Protein AF-A0A7S0LN51-F1 (afdb_monomer_lite)

Sequence (159 aa):
DPPPRGLEPPPEGANAAARWLCSAWNEASAAIPGWPESHSMGTIGWRRNKISAAQLAASSVARRAQQATWSWAGNDGFEFTAGGELKTPWGVGTWGLVSSSPTAATDGLAEDGVKKCTDCLFADFANANHNLRFDFSSSPPTFKSTRVGDLAVVIGKML

pLDDT: mean 83.04, std 16.03, range [38.62, 97.94]

Structure (mmCIF, N/CA/C/O backbone):
data_AF-A0A7S0LN51-F1
#
_entry.id   AF-A0A7S0LN51-F1
#
loop_
_atom_site.group_PDB
_atom_site.id
_atom_site.type_symbol
_atom_site.label_atom_id
_atom_site.label_alt_id
_atom_site.label_comp_id
_atom_site.label_asym_id
_atom_site.label_entity_id
_atom_site.label_seq_id
_atom_site.pdbx_PDB_ins_code
_atom_site.Cartn_x
_atom_site.Cartn_y
_atom_site.Cartn_z
_atom_site.occupancy
_atom_site.B_iso_or_equiv
_atom_site.auth_seq_id
_atom_site.auth_comp_id
_atom_site.auth_asym_id
_atom_site.auth_atom_id
_atom_site.pdbx_PDB_model_num
ATOM 1 N N . ASP A 1 1 ? 1.358 7.163 -16.330 1.00 54.00 1 ASP A N 1
ATOM 2 C CA . ASP A 1 1 ? 2.069 7.302 -17.613 1.00 54.00 1 ASP A CA 1
ATOM 3 C C . ASP A 1 1 ? 2.518 5.949 -18.117 1.00 54.00 1 ASP A C 1
ATOM 5 O O . ASP A 1 1 ? 2.973 5.146 -17.302 1.00 54.00 1 ASP A O 1
ATOM 9 N N . PRO A 1 2 ? 2.339 5.674 -19.416 1.00 66.94 2 PRO A N 1
ATOM 10 C CA . PRO A 1 2 ? 2.886 4.481 -20.039 1.00 66.94 2 PRO A CA 1
ATOM 11 C C . PRO A 1 2 ? 4.419 4.459 -19.927 1.00 66.94 2 PRO A C 1
ATOM 13 O O . PRO A 1 2 ? 5.041 5.525 -19.907 1.00 66.94 2 PRO A O 1
ATOM 16 N N . PRO A 1 3 ? 5.047 3.273 -19.887 1.00 77.81 3 PRO A N 1
ATOM 17 C CA . PRO A 1 3 ? 6.497 3.177 -19.958 1.00 77.81 3 PRO A CA 1
ATOM 18 C C . PRO A 1 3 ? 7.059 3.840 -21.233 1.00 77.81 3 PRO A C 1
ATOM 20 O O . PRO A 1 3 ? 6.401 3.822 -22.283 1.00 77.81 3 PRO A O 1
ATOM 23 N N . PRO A 1 4 ? 8.268 4.430 -21.163 1.00 83.56 4 PRO A N 1
ATOM 24 C CA . PRO A 1 4 ? 8.885 5.103 -22.299 1.00 83.56 4 PRO A CA 1
ATOM 25 C C . PRO A 1 4 ? 9.246 4.114 -23.413 1.00 83.56 4 PRO A C 1
ATOM 27 O O . PRO A 1 4 ? 9.556 2.945 -23.165 1.00 83.56 4 PRO A O 1
ATOM 30 N N . ARG A 1 5 ? 9.239 4.612 -24.650 1.00 89.12 5 ARG A N 1
ATOM 31 C CA . ARG A 1 5 ? 9.695 3.900 -25.851 1.00 89.12 5 ARG A CA 1
ATOM 32 C C . ARG A 1 5 ? 10.923 4.602 -26.414 1.00 89.12 5 ARG A C 1
ATOM 34 O O . ARG A 1 5 ? 11.048 5.810 -26.244 1.00 89.12 5 ARG A O 1
ATOM 41 N N . GLY A 1 6 ? 11.785 3.855 -27.102 1.00 92.69 6 GLY A N 1
ATOM 42 C CA . GLY A 1 6 ? 12.963 4.427 -27.758 1.00 92.69 6 GLY A CA 1
ATOM 43 C C . GLY A 1 6 ? 13.938 5.044 -26.759 1.00 92.69 6 GLY A C 1
ATOM 44 O O . GLY A 1 6 ? 14.321 6.199 -26.907 1.00 92.69 6 GLY A O 1
ATOM 45 N N . LEU A 1 7 ? 14.297 4.285 -25.721 1.00 93.12 7 LEU A N 1
ATOM 46 C CA . LEU A 1 7 ? 15.314 4.694 -24.759 1.00 93.12 7 LEU A CA 1
ATOM 47 C C . LEU A 1 7 ? 16.620 5.018 -25.482 1.00 93.12 7 LEU A C 1
ATOM 49 O O . LEU A 1 7 ? 17.037 4.281 -26.381 1.00 93.12 7 LEU A O 1
ATOM 53 N N . GLU A 1 8 ? 17.273 6.092 -25.049 1.00 95.56 8 GLU A N 1
ATOM 54 C CA . GLU A 1 8 ? 18.593 6.445 -25.550 1.00 95.56 8 GLU A CA 1
ATOM 55 C C . GLU A 1 8 ? 19.619 5.352 -25.197 1.00 95.56 8 GLU A C 1
ATOM 57 O O . GLU A 1 8 ? 19.517 4.697 -24.148 1.00 95.56 8 GLU A O 1
ATOM 62 N N . PRO A 1 9 ? 20.622 5.122 -26.062 1.00 93.31 9 PRO A N 1
ATOM 63 C CA . PRO A 1 9 ? 21.684 4.174 -25.771 1.00 93.31 9 PRO A CA 1
ATOM 64 C C . PRO A 1 9 ? 22.436 4.540 -24.480 1.00 93.31 9 PRO A C 1
ATOM 66 O O . PRO A 1 9 ? 22.683 5.720 -24.227 1.00 93.31 9 PRO A O 1
ATOM 69 N N . PRO A 1 10 ? 22.879 3.549 -23.684 1.00 94.44 10 PRO A N 1
ATOM 70 C CA . PRO A 1 10 ? 23.722 3.813 -22.523 1.00 94.44 10 PRO A CA 1
ATOM 71 C C . PRO A 1 10 ? 25.022 4.542 -22.908 1.00 94.44 10 PRO A C 1
ATOM 73 O O . PRO A 1 10 ? 25.551 4.304 -24.003 1.00 94.44 10 PRO A O 1
ATOM 76 N N . PRO A 1 11 ? 25.584 5.364 -22.001 1.00 95.56 11 PRO A N 1
ATOM 77 C CA . PRO A 1 11 ? 26.797 6.128 -22.268 1.00 95.56 11 PRO A CA 1
ATOM 78 C C . PRO A 1 11 ? 27.999 5.228 -22.583 1.00 95.56 11 PRO A C 1
ATOM 80 O O . PRO A 1 11 ? 28.020 4.017 -22.323 1.00 95.56 11 PRO A O 1
ATOM 83 N N . GLU A 1 12 ? 29.032 5.829 -23.163 1.00 92.62 12 GLU A N 1
ATOM 84 C CA . GLU A 1 12 ? 30.305 5.154 -23.398 1.00 92.62 12 GLU A CA 1
ATOM 85 C C . GLU A 1 12 ? 30.914 4.649 -22.076 1.00 92.62 12 GLU A C 1
ATOM 87 O O . GLU A 1 12 ? 30.799 5.291 -21.035 1.00 92.62 12 GLU A O 1
ATOM 92 N N . GLY A 1 13 ? 31.481 3.438 -22.092 1.00 92.56 13 GLY A N 1
ATOM 93 C CA . GLY A 1 13 ? 31.981 2.762 -20.887 1.00 92.56 13 GLY A CA 1
ATOM 94 C C . GLY A 1 13 ? 30.921 2.041 -20.039 1.00 92.56 13 GLY A C 1
ATOM 95 O O . GLY A 1 13 ? 31.283 1.300 -19.125 1.00 92.56 13 GLY A O 1
ATOM 96 N N . ALA A 1 14 ? 29.624 2.180 -20.344 1.00 93.31 14 ALA A N 1
ATOM 97 C CA . ALA A 1 14 ? 28.587 1.388 -19.683 1.00 93.31 14 ALA A CA 1
ATOM 98 C C . ALA A 1 14 ? 28.756 -0.118 -19.955 1.00 93.31 14 ALA A C 1
ATOM 100 O O . ALA A 1 14 ? 29.139 -0.533 -21.054 1.00 93.31 14 ALA A O 1
ATOM 101 N N . ASN A 1 15 ? 28.414 -0.938 -18.957 1.00 95.38 15 ASN A N 1
ATOM 102 C CA . ASN A 1 15 ? 28.491 -2.395 -19.044 1.00 95.38 15 ASN A CA 1
ATOM 103 C C . ASN A 1 15 ? 27.678 -2.934 -20.241 1.00 95.38 15 ASN A C 1
ATOM 105 O O . ASN A 1 15 ? 26.590 -2.436 -20.538 1.00 95.38 15 ASN A O 1
ATOM 109 N N . ALA A 1 16 ? 28.178 -3.986 -20.898 1.00 93.31 16 ALA A N 1
ATOM 110 C CA . ALA A 1 16 ? 27.519 -4.626 -22.039 1.00 93.31 16 ALA A CA 1
ATOM 111 C C . ALA A 1 16 ? 26.061 -5.038 -21.751 1.00 93.31 16 ALA A C 1
ATOM 113 O O . ALA A 1 16 ? 25.199 -4.893 -22.619 1.00 93.31 16 ALA A O 1
ATOM 114 N N . ALA A 1 17 ? 25.756 -5.461 -20.521 1.00 93.94 17 ALA A N 1
ATOM 115 C CA . ALA A 1 17 ? 24.402 -5.795 -20.096 1.00 93.94 17 ALA A CA 1
ATOM 116 C C . ALA A 1 17 ? 23.437 -4.604 -20.206 1.00 93.94 17 ALA A C 1
ATOM 118 O O . ALA A 1 17 ? 22.290 -4.790 -20.599 1.00 93.94 17 ALA A O 1
ATOM 119 N N . ALA A 1 18 ? 23.887 -3.374 -19.932 1.00 92.81 18 ALA A N 1
ATOM 120 C CA . ALA A 1 18 ? 23.044 -2.184 -20.061 1.00 92.81 18 ALA A CA 1
ATOM 121 C C . ALA A 1 18 ? 22.646 -1.933 -21.522 1.00 92.81 18 ALA A C 1
ATOM 123 O O . ALA A 1 18 ? 21.506 -1.568 -21.806 1.00 92.81 18 ALA A O 1
ATOM 124 N N . ARG A 1 19 ? 23.574 -2.164 -22.460 1.00 91.75 19 ARG A N 1
ATOM 125 C CA . ARG A 1 19 ? 23.309 -2.035 -23.902 1.00 91.75 19 ARG A CA 1
ATOM 126 C C . ARG A 1 19 ? 22.332 -3.104 -24.372 1.00 91.75 19 ARG A C 1
ATOM 128 O O . ARG A 1 19 ? 21.383 -2.781 -25.080 1.00 91.75 19 ARG A O 1
ATOM 135 N N . TRP A 1 20 ? 22.536 -4.345 -23.930 1.00 94.25 20 TRP A N 1
ATOM 136 C CA . TRP A 1 20 ? 21.629 -5.449 -24.232 1.00 94.25 20 TRP A CA 1
ATOM 137 C C . TRP A 1 20 ? 20.216 -5.187 -23.695 1.00 94.25 20 TRP A C 1
ATOM 139 O O . TRP A 1 20 ? 19.259 -5.264 -24.459 1.00 94.25 20 TRP A O 1
ATOM 149 N N . LEU A 1 21 ? 20.083 -4.787 -22.425 1.00 94.69 21 LEU A N 1
ATOM 150 C CA . LEU A 1 21 ? 18.789 -4.467 -21.811 1.00 94.69 21 LEU A CA 1
ATOM 151 C C . LEU A 1 21 ? 18.076 -3.312 -22.526 1.00 94.69 21 LEU A C 1
ATOM 153 O O . LEU A 1 21 ? 16.876 -3.404 -22.772 1.00 94.69 21 LEU A O 1
ATOM 157 N N . CYS A 1 22 ? 18.800 -2.246 -22.888 1.00 95.06 22 CYS A N 1
ATOM 158 C CA . CYS A 1 22 ? 18.235 -1.122 -23.641 1.00 95.06 22 CYS A CA 1
ATOM 159 C C . CYS A 1 22 ? 17.715 -1.572 -25.017 1.00 95.06 22 CYS A C 1
ATOM 161 O O . CYS A 1 22 ? 16.582 -1.258 -25.383 1.00 95.06 22 CYS A O 1
ATOM 163 N N . SER A 1 23 ? 18.500 -2.373 -25.747 1.00 94.50 23 SER A N 1
ATOM 164 C CA . SER A 1 23 ? 18.083 -2.929 -27.039 1.00 94.50 23 SER A CA 1
ATOM 165 C C . SER A 1 23 ? 16.851 -3.823 -26.906 1.00 94.50 23 SER A C 1
ATOM 167 O O . SER A 1 23 ? 15.881 -3.626 -27.632 1.00 94.50 23 SER A O 1
ATOM 169 N N . ALA A 1 24 ? 16.860 -4.760 -25.954 1.00 94.56 24 ALA A N 1
ATOM 170 C CA . ALA A 1 24 ? 15.753 -5.684 -25.721 1.00 94.56 24 ALA A CA 1
ATOM 171 C C . ALA A 1 24 ? 14.461 -4.948 -25.325 1.00 94.56 24 ALA A C 1
ATOM 173 O O . ALA A 1 24 ? 13.379 -5.293 -25.796 1.00 94.56 24 ALA A O 1
ATOM 174 N N . TRP A 1 25 ? 14.560 -3.899 -24.501 1.00 93.69 25 TRP A N 1
ATOM 175 C CA . TRP A 1 25 ? 13.416 -3.054 -24.155 1.00 93.69 25 TRP A CA 1
ATOM 176 C C . TRP A 1 25 ? 12.848 -2.323 -25.376 1.00 93.69 25 TRP A C 1
ATOM 178 O O . TRP A 1 25 ? 11.634 -2.315 -25.596 1.00 93.69 25 TRP A O 1
ATOM 188 N N . ASN A 1 26 ? 13.714 -1.703 -26.180 1.00 95.31 26 ASN A N 1
ATOM 189 C CA . ASN A 1 26 ? 13.298 -0.969 -27.373 1.00 95.31 26 ASN A CA 1
ATOM 190 C C . ASN A 1 26 ? 12.666 -1.898 -28.419 1.00 95.31 26 ASN A C 1
ATOM 192 O O . ASN A 1 26 ? 11.632 -1.550 -28.982 1.00 95.31 26 ASN A O 1
ATOM 196 N N . GLU A 1 27 ? 13.222 -3.093 -28.617 1.00 95.12 27 GLU A N 1
ATOM 197 C CA . GLU A 1 27 ? 12.659 -4.128 -29.490 1.00 95.12 27 GLU A CA 1
ATOM 198 C C . GLU A 1 27 ? 11.276 -4.584 -29.004 1.00 95.12 27 GLU A C 1
ATOM 200 O O . GLU A 1 27 ? 10.291 -4.491 -29.740 1.00 95.12 27 GLU A O 1
ATOM 205 N N . ALA A 1 28 ? 11.172 -5.006 -27.741 1.00 90.25 28 ALA A N 1
ATOM 206 C CA . ALA A 1 28 ? 9.920 -5.499 -27.175 1.00 90.25 28 ALA A CA 1
ATOM 207 C C . ALA A 1 28 ? 8.824 -4.423 -27.171 1.00 90.25 28 ALA A C 1
ATOM 209 O O . ALA A 1 28 ? 7.677 -4.693 -27.526 1.00 90.25 28 ALA A O 1
ATOM 210 N N . SER A 1 29 ? 9.171 -3.188 -26.799 1.00 91.50 29 SER A N 1
ATOM 211 C CA . SER A 1 29 ? 8.216 -2.078 -26.779 1.00 91.50 29 SER A CA 1
ATOM 212 C C . SER A 1 29 ? 7.769 -1.659 -28.183 1.00 91.50 29 SER A C 1
ATOM 214 O O . SER A 1 29 ? 6.613 -1.278 -28.344 1.00 91.50 29 SER A O 1
ATOM 216 N N . ALA A 1 30 ? 8.621 -1.766 -29.208 1.00 92.44 30 ALA A N 1
ATOM 217 C CA . ALA A 1 30 ? 8.238 -1.520 -30.600 1.00 92.44 30 ALA A CA 1
ATOM 218 C C . ALA A 1 30 ? 7.299 -2.604 -31.158 1.00 92.44 30 ALA A C 1
ATOM 220 O O . ALA A 1 30 ? 6.429 -2.294 -31.970 1.00 92.44 30 ALA A O 1
ATOM 221 N N . ALA A 1 31 ? 7.436 -3.850 -30.694 1.00 92.88 31 ALA A N 1
ATOM 222 C CA . ALA A 1 31 ? 6.631 -4.985 -31.146 1.00 92.88 31 ALA A CA 1
ATOM 223 C C . ALA A 1 31 ? 5.183 -4.989 -30.616 1.00 92.88 31 ALA A C 1
ATOM 225 O O . ALA A 1 31 ? 4.351 -5.751 -3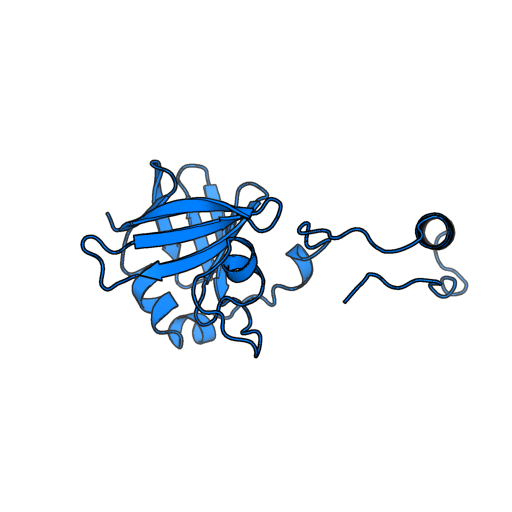1.109 1.00 92.88 31 ALA A O 1
ATOM 226 N N . ILE A 1 32 ? 4.858 -4.147 -29.629 1.00 85.69 32 ILE A N 1
ATOM 227 C CA . ILE A 1 32 ? 3.502 -4.045 -29.075 1.00 85.69 32 ILE A CA 1
ATOM 228 C C . ILE A 1 32 ? 2.750 -2.812 -29.630 1.00 85.69 32 ILE A C 1
ATOM 230 O O . ILE A 1 32 ? 3.256 -1.684 -29.524 1.00 85.69 32 ILE A O 1
ATOM 234 N N . PRO A 1 33 ? 1.515 -2.974 -30.162 1.00 87.94 33 PRO A N 1
ATOM 235 C CA . PRO A 1 33 ? 0.723 -1.871 -30.732 1.00 87.94 33 PRO A CA 1
ATOM 236 C C . PRO A 1 33 ? 0.416 -0.749 -29.733 1.00 87.94 33 PRO A C 1
ATOM 238 O O . PRO A 1 33 ? 0.314 0.419 -30.093 1.00 87.94 33 PRO A O 1
ATOM 241 N N . GLY A 1 34 ? 0.300 -1.112 -28.459 1.00 83.19 34 GLY A N 1
ATOM 242 C CA . GLY A 1 34 ? 0.066 -0.217 -27.339 1.00 83.19 34 GLY A CA 1
ATOM 243 C C . GLY A 1 34 ? 0.459 -0.915 -26.046 1.00 83.19 34 GLY A C 1
ATOM 244 O O . GLY A 1 34 ? 0.650 -2.132 -26.021 1.00 83.19 34 GLY A O 1
ATOM 245 N N . TRP A 1 35 ? 0.618 -0.147 -24.973 1.00 77.31 35 TRP A N 1
ATOM 246 C CA . TRP A 1 35 ? 0.780 -0.753 -23.657 1.00 77.31 35 TRP A CA 1
ATOM 247 C C . TRP A 1 35 ? -0.557 -1.374 -23.244 1.00 77.31 35 TRP A C 1
ATOM 249 O O . TRP A 1 35 ? -1.571 -0.678 -23.338 1.00 77.31 35 TRP A O 1
ATOM 259 N N . PRO A 1 36 ? -0.591 -2.652 -22.827 1.00 70.88 36 PRO A N 1
ATOM 260 C CA . PRO A 1 36 ? -1.824 -3.241 -22.327 1.00 70.88 36 PRO A CA 1
ATOM 261 C C . PRO A 1 36 ? -2.324 -2.432 -21.129 1.00 70.88 36 PRO A C 1
ATOM 263 O O . PRO A 1 36 ? -1.519 -1.872 -20.375 1.00 70.88 36 PRO A O 1
ATOM 266 N N . GLU A 1 37 ? -3.643 -2.391 -20.928 1.00 63.84 37 GLU A N 1
ATOM 267 C CA . GLU A 1 37 ? -4.173 -1.954 -19.642 1.00 63.84 37 GLU A CA 1
ATOM 268 C C . GLU A 1 37 ? -3.641 -2.903 -18.572 1.00 63.84 37 GLU A C 1
ATOM 270 O O . GLU A 1 37 ? -3.992 -4.076 -18.488 1.00 63.84 37 GLU A O 1
ATOM 275 N N . SER A 1 38 ? -2.702 -2.385 -17.796 1.00 54.31 38 SER A N 1
ATOM 276 C CA . SER A 1 38 ? -2.031 -3.104 -16.736 1.00 54.31 38 SER A CA 1
ATOM 277 C C . SER A 1 38 ? -2.423 -2.440 -15.428 1.00 54.31 38 SER A C 1
ATOM 279 O O . SER A 1 38 ? -2.041 -1.300 -15.164 1.00 54.31 38 SER A O 1
ATOM 281 N N . HIS A 1 39 ? -3.168 -3.163 -14.592 1.00 51.22 39 HIS A N 1
ATOM 282 C CA . HIS A 1 39 ? -3.335 -2.810 -13.176 1.00 51.22 39 HIS A CA 1
ATOM 283 C C . HIS A 1 39 ? -2.068 -3.142 -12.375 1.00 51.22 39 HIS A C 1
ATOM 285 O O . HIS A 1 39 ? -1.823 -2.573 -11.311 1.00 51.22 39 HIS A O 1
ATOM 291 N N . SER A 1 40 ? -1.202 -3.999 -12.929 1.00 49.12 40 SER A N 1
ATOM 292 C CA . SER A 1 40 ? 0.170 -4.175 -12.473 1.00 49.12 40 SER A CA 1
ATOM 293 C C . SER A 1 40 ? 0.931 -2.864 -12.638 1.00 49.12 40 SER A C 1
ATOM 295 O O . SER A 1 40 ? 1.348 -2.451 -13.719 1.00 49.12 40 SER A O 1
ATOM 297 N N . MET A 1 41 ? 1.110 -2.201 -11.510 1.00 49.81 41 MET A N 1
ATOM 298 C CA . MET A 1 41 ? 1.725 -0.892 -11.367 1.00 49.81 41 MET A CA 1
ATOM 299 C C . MET A 1 41 ? 3.263 -0.917 -11.572 1.00 49.81 41 MET A C 1
ATOM 301 O O . MET A 1 41 ? 3.976 -0.075 -11.048 1.00 49.81 41 MET A O 1
ATOM 305 N N . GLY A 1 42 ? 3.816 -1.853 -12.355 1.00 56.31 42 GLY A N 1
ATOM 306 C CA . GLY A 1 42 ? 5.258 -1.950 -12.635 1.00 56.31 42 GLY A CA 1
ATOM 307 C C . GLY A 1 42 ? 6.128 -1.946 -11.367 1.00 56.31 42 GLY A C 1
ATOM 308 O O . GLY A 1 42 ? 5.767 -2.525 -10.345 1.00 56.31 42 GLY A O 1
ATOM 309 N N . THR A 1 43 ? 7.258 -1.235 -11.398 1.00 45.22 43 THR A N 1
ATOM 310 C CA . THR A 1 43 ? 8.146 -0.988 -10.246 1.00 45.22 43 THR A CA 1
ATOM 311 C C . THR A 1 43 ? 7.552 -0.021 -9.209 1.00 45.22 43 THR A C 1
ATOM 313 O O . THR A 1 43 ? 8.293 0.710 -8.565 1.00 45.22 43 THR A O 1
ATOM 316 N N . ILE A 1 44 ? 6.237 0.026 -8.977 1.00 46.47 44 ILE A N 1
ATOM 317 C CA . ILE A 1 44 ? 5.642 0.953 -7.991 1.00 46.47 44 ILE A CA 1
ATOM 318 C C . ILE A 1 44 ? 6.029 0.675 -6.530 1.00 46.47 44 ILE A C 1
ATOM 320 O O . ILE A 1 44 ? 5.843 1.546 -5.681 1.00 46.47 44 ILE A O 1
ATOM 324 N N . GLY A 1 45 ? 6.742 -0.419 -6.247 1.00 43.56 45 GLY A N 1
ATOM 325 C CA . GLY A 1 45 ? 7.562 -0.510 -5.030 1.00 43.56 45 GLY A CA 1
ATOM 326 C C . GLY A 1 45 ? 8.569 0.650 -4.864 1.00 43.56 45 GLY A C 1
ATOM 327 O O . GLY A 1 45 ? 8.937 0.979 -3.744 1.00 43.56 45 GLY A O 1
ATOM 328 N N . TRP A 1 46 ? 8.954 1.330 -5.952 1.00 38.62 46 TRP A N 1
ATOM 329 C CA . TRP A 1 46 ? 9.919 2.439 -5.986 1.00 38.62 46 TRP A CA 1
ATOM 330 C C . TRP A 1 46 ? 9.294 3.838 -5.889 1.00 38.62 46 TRP A C 1
ATOM 332 O O . TRP A 1 46 ? 10.012 4.799 -5.629 1.00 38.62 46 TRP A O 1
ATOM 342 N N . ARG A 1 47 ? 7.973 3.997 -6.079 1.00 43.94 47 ARG A N 1
ATOM 343 C CA . ARG A 1 47 ? 7.304 5.318 -5.991 1.00 43.94 47 ARG A CA 1
ATOM 344 C C . ARG A 1 47 ? 6.871 5.705 -4.579 1.00 43.94 47 ARG A C 1
ATOM 346 O O . ARG A 1 47 ? 6.283 6.767 -4.385 1.00 43.94 47 ARG A O 1
ATOM 353 N N . ARG A 1 48 ? 7.150 4.877 -3.576 1.00 54.22 48 ARG A N 1
ATOM 354 C CA . ARG A 1 48 ? 6.772 5.179 -2.197 1.00 54.22 48 ARG A CA 1
ATOM 355 C C . ARG A 1 48 ? 7.927 5.885 -1.519 1.00 54.22 48 ARG A C 1
ATOM 357 O O . ARG A 1 48 ? 8.781 5.256 -0.903 1.00 54.22 48 ARG A O 1
ATOM 364 N N . ASN A 1 49 ? 7.942 7.212 -1.644 1.00 53.53 49 ASN A N 1
ATOM 365 C CA . ASN A 1 49 ? 8.676 8.048 -0.703 1.00 53.53 49 ASN A CA 1
ATOM 366 C C . ASN A 1 49 ? 8.350 7.528 0.699 1.00 53.53 49 ASN A C 1
ATOM 368 O O . ASN A 1 49 ? 7.167 7.430 1.037 1.00 53.53 49 ASN A O 1
ATOM 372 N N . LYS A 1 50 ? 9.371 7.141 1.476 1.00 58.12 50 LYS A N 1
ATOM 373 C CA . LYS A 1 50 ? 9.180 6.784 2.884 1.00 58.12 50 LYS A CA 1
ATOM 374 C C . LYS A 1 50 ? 8.391 7.918 3.521 1.00 58.12 50 LYS A C 1
ATOM 376 O O . LYS A 1 50 ? 8.887 9.039 3.615 1.00 58.12 50 LYS A O 1
ATOM 381 N N . ILE A 1 51 ? 7.148 7.633 3.891 1.00 71.25 51 ILE A N 1
ATOM 382 C CA . ILE A 1 51 ? 6.338 8.601 4.600 1.00 71.25 51 ILE A CA 1
ATOM 383 C C . ILE A 1 51 ? 6.984 8.807 5.965 1.00 71.25 51 ILE A C 1
ATOM 385 O O . ILE A 1 51 ? 7.335 7.851 6.655 1.00 71.25 51 ILE A O 1
ATOM 389 N N . SER A 1 52 ? 7.216 10.057 6.336 1.00 81.88 52 SER A N 1
ATOM 390 C CA . SER A 1 52 ? 7.761 10.346 7.657 1.00 81.88 52 SER A CA 1
ATOM 391 C C . SER A 1 52 ? 6.699 10.098 8.728 1.00 81.88 52 SER A C 1
ATOM 393 O O . SER A 1 52 ? 5.503 10.300 8.500 1.00 81.88 52 SER A O 1
ATOM 395 N N . ALA A 1 53 ? 7.136 9.742 9.936 1.00 84.62 53 ALA A N 1
ATOM 396 C CA . ALA A 1 53 ? 6.246 9.645 11.093 1.00 84.62 53 ALA A CA 1
ATOM 397 C C . ALA A 1 5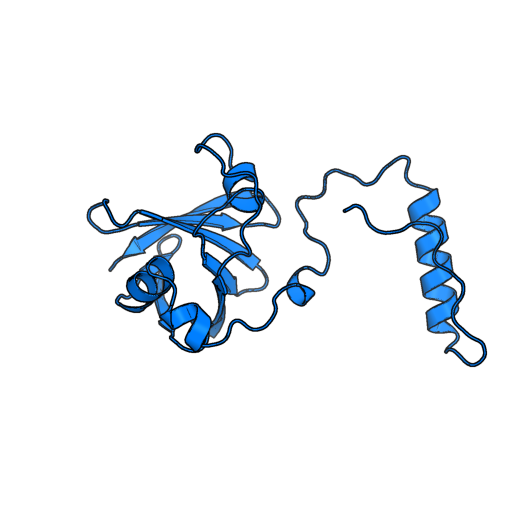3 ? 5.454 10.949 11.322 1.00 84.62 53 ALA A C 1
ATOM 399 O O . ALA A 1 53 ? 4.297 10.908 11.724 1.00 84.62 53 ALA A O 1
ATOM 400 N N . ALA A 1 54 ? 6.039 12.108 10.989 1.00 85.88 54 ALA A N 1
ATOM 401 C CA . ALA A 1 54 ? 5.365 13.403 11.058 1.00 85.88 54 ALA A CA 1
ATOM 402 C C . ALA A 1 54 ? 4.188 13.516 10.071 1.00 85.88 54 ALA A C 1
ATOM 404 O O . ALA A 1 54 ? 3.121 14.008 10.435 1.00 85.88 54 ALA A O 1
ATOM 405 N N . GLN A 1 55 ? 4.346 13.021 8.840 1.00 86.19 55 GLN A N 1
ATOM 406 C CA . GLN A 1 55 ? 3.260 12.996 7.853 1.00 86.19 55 GLN A CA 1
ATOM 407 C C . GLN A 1 55 ? 2.132 12.046 8.275 1.00 86.19 55 GLN A C 1
ATOM 409 O O . GLN A 1 55 ? 0.959 12.386 8.128 1.00 86.19 55 GLN A O 1
ATOM 414 N N . LEU A 1 56 ? 2.471 10.891 8.856 1.00 88.00 56 LEU A N 1
ATOM 415 C CA . LEU A 1 56 ? 1.479 9.983 9.440 1.00 88.00 56 LEU A CA 1
ATOM 416 C C . LEU A 1 56 ? 0.748 10.629 10.620 1.00 88.00 56 LEU A C 1
ATOM 418 O O . LEU A 1 56 ? -0.478 10.591 10.676 1.00 88.00 56 LEU A O 1
ATOM 422 N N . ALA A 1 57 ? 1.479 11.284 11.521 1.00 87.69 57 ALA A N 1
ATOM 423 C CA . ALA A 1 57 ? 0.906 11.965 12.676 1.00 87.69 57 ALA A CA 1
ATOM 424 C C . ALA A 1 57 ? -0.028 13.121 12.282 1.00 87.69 57 ALA A C 1
ATOM 426 O O . ALA A 1 57 ? -0.992 13.391 12.996 1.00 87.69 57 ALA A O 1
ATOM 427 N N . ALA A 1 58 ? 0.209 13.784 11.146 1.00 88.94 58 ALA A N 1
ATOM 428 C CA . ALA A 1 58 ? -0.660 14.846 10.640 1.00 88.94 58 ALA A CA 1
ATOM 429 C C . ALA A 1 58 ? -2.003 14.319 10.094 1.00 88.94 58 ALA A C 1
ATOM 431 O O . ALA A 1 58 ? -3.019 15.012 10.191 1.00 88.94 58 ALA A O 1
ATOM 432 N N . SER A 1 59 ? -2.044 13.083 9.588 1.00 88.56 59 SER A N 1
ATOM 433 C CA . SER A 1 59 ? -3.235 12.493 8.970 1.00 88.56 59 SER A CA 1
ATOM 434 C C . SER A 1 59 ? -4.235 11.948 9.997 1.00 88.56 59 SER A C 1
ATOM 436 O O . SER A 1 59 ? -3.911 11.103 10.831 1.00 88.56 59 SER A O 1
ATOM 438 N N . SER A 1 60 ? -5.490 12.402 9.922 1.00 90.75 60 SER A N 1
ATOM 439 C CA . SER A 1 60 ? -6.567 11.944 10.812 1.00 90.75 60 SER A CA 1
ATOM 440 C C . SER A 1 60 ? -6.891 10.459 10.626 1.00 90.75 60 SER A C 1
ATOM 442 O O . SER A 1 60 ? -7.047 9.748 11.618 1.00 90.75 60 SER A O 1
ATOM 444 N N . VAL A 1 61 ? -6.940 9.974 9.381 1.00 91.38 61 VAL A N 1
ATOM 445 C CA . VAL A 1 61 ? -7.161 8.552 9.066 1.00 91.38 61 VAL A CA 1
ATOM 446 C C . VAL A 1 61 ? -6.019 7.683 9.589 1.00 91.38 61 VAL A C 1
ATOM 448 O O . VAL A 1 61 ? -6.279 6.661 10.220 1.00 91.38 61 VAL A O 1
ATOM 451 N N . ALA A 1 62 ? -4.766 8.117 9.421 1.00 92.62 62 ALA A N 1
ATOM 452 C CA . ALA A 1 62 ? -3.602 7.380 9.907 1.00 92.62 62 ALA A CA 1
ATOM 453 C C . ALA A 1 62 ? -3.596 7.286 11.438 1.00 92.62 62 ALA A C 1
ATOM 455 O O . ALA A 1 62 ? -3.430 6.194 11.977 1.00 92.62 62 ALA A O 1
ATOM 456 N N . ARG A 1 63 ? -3.862 8.399 12.139 1.00 93.38 63 ARG A N 1
ATOM 457 C CA . ARG A 1 63 ? -3.972 8.398 13.607 1.00 93.38 63 ARG A CA 1
ATOM 458 C C . ARG A 1 63 ? -5.039 7.426 14.103 1.00 93.38 63 ARG A C 1
ATOM 460 O O . ARG A 1 63 ? -4.797 6.709 15.064 1.00 93.38 63 ARG A O 1
ATOM 467 N N . ARG A 1 64 ? -6.208 7.377 13.456 1.00 93.94 64 ARG A N 1
ATOM 468 C CA . ARG A 1 64 ? -7.287 6.458 13.857 1.00 93.94 64 ARG A CA 1
ATOM 469 C C . ARG A 1 64 ? -6.961 4.999 13.544 1.00 93.94 64 ARG A C 1
ATOM 471 O O . ARG A 1 64 ? -7.282 4.133 14.347 1.00 93.94 64 ARG A O 1
ATOM 478 N N . ALA A 1 65 ? -6.301 4.720 12.420 1.00 94.38 65 ALA A N 1
ATOM 479 C CA . ALA A 1 65 ? -5.866 3.365 12.082 1.00 94.38 65 ALA A CA 1
ATOM 480 C C . ALA A 1 65 ? -4.853 2.805 13.101 1.00 94.38 65 ALA A C 1
ATOM 482 O O . ALA A 1 65 ? -4.913 1.622 13.427 1.00 94.38 65 ALA A O 1
ATOM 483 N N . GLN A 1 66 ? -3.976 3.659 13.643 1.00 95.19 66 GLN A N 1
ATOM 484 C CA . GLN A 1 66 ? -2.951 3.305 14.639 1.00 95.19 66 GLN A CA 1
ATOM 485 C C . GLN A 1 66 ? -3.499 2.983 16.039 1.00 95.19 66 GLN A C 1
ATOM 487 O O . GLN A 1 66 ? -2.785 2.416 16.859 1.00 95.19 66 GLN A O 1
ATOM 492 N N . GLN A 1 67 ? -4.738 3.371 16.347 1.00 91.06 67 GLN A N 1
ATOM 493 C CA . GLN A 1 67 ? -5.304 3.269 17.699 1.00 91.06 67 GLN A CA 1
ATOM 494 C C . GLN A 1 67 ? -5.922 1.903 18.022 1.00 91.06 67 GLN A C 1
ATOM 496 O O . GLN A 1 67 ? -6.470 1.735 19.109 1.00 91.06 67 GLN A O 1
ATOM 501 N N . ALA A 1 68 ? -5.869 0.946 17.096 1.00 92.56 68 ALA A N 1
ATOM 502 C CA . ALA A 1 68 ? -6.534 -0.336 17.254 1.00 92.56 68 ALA A CA 1
ATOM 503 C C . ALA A 1 68 ? -5.764 -1.485 16.605 1.00 92.56 68 ALA A C 1
ATOM 505 O O . ALA A 1 68 ? -4.883 -1.280 15.765 1.00 92.56 68 ALA A O 1
ATOM 506 N N . THR A 1 69 ? -6.168 -2.697 16.977 1.00 96.56 69 THR A N 1
ATOM 507 C CA . THR A 1 69 ? -5.816 -3.916 16.249 1.00 96.56 69 THR A CA 1
ATOM 508 C C . THR A 1 69 ? -6.910 -4.201 15.230 1.00 96.56 69 THR A C 1
ATOM 510 O O . THR A 1 69 ? -8.086 -3.913 15.458 1.00 96.56 69 THR A O 1
ATOM 513 N N . TRP A 1 70 ? -6.525 -4.750 14.089 1.00 97.81 70 TRP A N 1
ATOM 514 C CA . TRP A 1 70 ? -7.433 -5.027 12.991 1.00 97.81 70 TRP A CA 1
ATOM 515 C C . TRP A 1 70 ? -7.410 -6.507 12.627 1.00 97.81 70 TRP A C 1
ATOM 517 O O . TRP A 1 70 ? -6.379 -7.178 12.702 1.00 97.81 70 TRP A O 1
ATOM 527 N N . SER A 1 71 ? -8.560 -6.986 12.175 1.00 97.62 71 SER A N 1
ATOM 528 C CA . SER A 1 71 ? -8.664 -8.161 11.327 1.00 97.62 71 SER A CA 1
ATOM 529 C C . SER A 1 71 ? -8.543 -7.748 9.866 1.00 97.62 71 SER A C 1
ATOM 531 O O . SER A 1 71 ? -8.999 -6.672 9.466 1.00 97.62 71 SER A O 1
ATOM 533 N N . TRP A 1 72 ? -7.964 -8.616 9.046 1.00 96.88 72 TRP A N 1
ATOM 534 C CA . TRP A 1 72 ? -7.840 -8.429 7.609 1.00 96.88 72 TRP A CA 1
ATOM 535 C C . TRP A 1 72 ? -8.087 -9.752 6.898 1.00 96.88 72 TRP A C 1
ATOM 537 O O . TRP A 1 72 ? -7.374 -10.732 7.116 1.00 96.88 72 TRP A O 1
ATOM 547 N N . ALA A 1 73 ? -9.115 -9.793 6.042 1.00 94.25 73 ALA A N 1
ATOM 548 C CA . ALA A 1 73 ? -9.519 -11.018 5.346 1.00 94.25 73 ALA A CA 1
ATOM 549 C C . ALA A 1 73 ? -9.736 -12.206 6.312 1.00 94.25 73 ALA A C 1
ATOM 551 O O . ALA A 1 73 ? -9.396 -13.342 5.996 1.00 94.25 73 ALA A O 1
ATOM 552 N N . GLY A 1 74 ? -10.274 -11.926 7.506 1.00 94.31 74 GLY A N 1
ATOM 553 C CA . GLY A 1 74 ? -10.550 -12.925 8.543 1.00 94.31 74 GLY A CA 1
ATOM 554 C C . GLY A 1 74 ? -9.353 -13.338 9.405 1.00 94.31 74 GLY A C 1
ATOM 555 O O . GLY A 1 74 ? -9.514 -14.215 10.243 1.00 94.31 74 GLY A O 1
ATOM 556 N N . ASN A 1 75 ? -8.178 -12.729 9.222 1.00 96.25 75 ASN A N 1
ATOM 557 C CA . ASN A 1 75 ? -7.010 -12.963 10.072 1.00 96.25 75 ASN A CA 1
ATOM 558 C C . ASN A 1 75 ? -6.826 -11.784 11.028 1.00 96.25 75 ASN A C 1
ATOM 560 O O . ASN A 1 75 ? -6.791 -10.642 10.575 1.00 96.25 75 ASN A O 1
ATOM 564 N N . ASP A 1 76 ? -6.686 -12.055 12.319 1.00 96.88 76 ASP A N 1
ATOM 565 C CA . ASP A 1 76 ? -6.531 -11.039 13.367 1.00 96.88 76 ASP A CA 1
ATOM 566 C C . ASP A 1 76 ? -5.068 -10.627 13.554 1.00 96.88 76 ASP A C 1
ATOM 568 O O . ASP A 1 76 ? -4.179 -11.282 13.029 1.00 96.88 76 ASP A O 1
ATOM 572 N N . GLY A 1 77 ? -4.800 -9.570 14.328 1.00 95.25 77 GLY A N 1
ATOM 573 C CA . GLY A 1 77 ? -3.434 -9.206 14.736 1.00 95.25 77 GLY A CA 1
ATOM 574 C C . GLY A 1 77 ? -2.702 -8.245 13.796 1.00 95.25 77 GLY A C 1
ATOM 575 O O . GLY A 1 77 ? -1.471 -8.219 13.780 1.00 95.25 77 GLY A O 1
ATOM 576 N N . PHE A 1 78 ? -3.434 -7.458 13.003 1.00 97.94 78 PHE A N 1
ATOM 577 C CA . PHE A 1 78 ? -2.847 -6.401 12.179 1.00 97.94 78 PHE A CA 1
ATOM 578 C C . PHE A 1 78 ? -2.748 -5.092 12.965 1.00 97.94 78 PHE A C 1
ATOM 580 O O . PHE A 1 78 ? -3.749 -4.609 13.497 1.00 97.94 78 PHE A O 1
ATOM 587 N N . GLU A 1 79 ? -1.563 -4.481 12.989 1.00 97.69 79 GLU A N 1
ATOM 588 C CA . GLU A 1 79 ? -1.328 -3.204 13.677 1.00 97.69 79 GLU A CA 1
ATOM 589 C C . GLU A 1 79 ? -0.598 -2.212 12.771 1.00 97.69 79 GLU A C 1
ATOM 591 O O . GLU A 1 79 ? 0.503 -2.470 12.276 1.00 97.69 79 GLU A O 1
ATOM 596 N N . PHE A 1 80 ? -1.187 -1.031 12.606 1.00 95.81 80 PHE A N 1
ATOM 597 C CA . PHE A 1 80 ? -0.566 0.094 11.918 1.00 95.81 80 PHE A CA 1
ATOM 598 C C . PHE A 1 80 ? 0.308 0.864 12.914 1.00 95.81 80 PHE A C 1
ATOM 600 O O . PHE A 1 80 ? -0.210 1.531 13.803 1.00 95.81 80 PHE A O 1
ATOM 607 N N . THR A 1 81 ? 1.636 0.794 12.799 1.00 94.50 81 THR A N 1
ATOM 608 C CA . THR A 1 81 ? 2.545 1.489 13.736 1.00 94.50 81 THR A CA 1
ATOM 609 C C . THR A 1 81 ? 2.894 2.912 13.285 1.00 94.50 81 THR A C 1
ATOM 611 O O . THR A 1 81 ? 2.891 3.227 12.095 1.00 94.50 81 THR A O 1
ATOM 614 N N . ALA A 1 82 ? 3.291 3.778 14.222 1.00 90.81 82 ALA A N 1
ATOM 615 C CA . ALA A 1 82 ? 3.653 5.173 13.939 1.00 90.81 82 ALA A CA 1
ATOM 616 C C . ALA A 1 82 ? 4.831 5.355 12.959 1.00 90.81 82 ALA A C 1
ATOM 618 O O . ALA A 1 82 ? 4.930 6.394 12.306 1.00 90.81 82 ALA A O 1
ATOM 619 N N . GLY A 1 83 ? 5.714 4.358 12.846 1.00 87.50 83 GLY A N 1
ATOM 620 C CA . GLY A 1 83 ? 6.878 4.388 11.955 1.00 87.50 83 GLY A CA 1
ATOM 621 C C . GLY A 1 83 ? 6.581 4.001 10.504 1.00 87.50 83 GLY A C 1
ATOM 622 O O . GLY A 1 83 ? 7.506 3.963 9.698 1.00 87.50 83 GLY A O 1
ATOM 623 N N . GLY A 1 84 ? 5.324 3.687 10.172 1.00 90.00 84 GLY A N 1
ATOM 624 C CA . GLY A 1 84 ? 4.958 3.149 8.861 1.00 90.00 84 GLY A CA 1
ATOM 625 C C . GLY A 1 84 ? 5.219 1.647 8.718 1.00 90.00 84 GLY A C 1
ATOM 626 O O . GLY A 1 84 ? 5.117 1.119 7.617 1.00 90.00 84 GLY A O 1
ATOM 627 N N . GLU A 1 85 ? 5.530 0.936 9.806 1.00 93.19 85 GLU A N 1
ATOM 628 C CA . GLU A 1 85 ? 5.550 -0.531 9.822 1.00 93.19 85 GLU A CA 1
ATOM 629 C C . GLU A 1 85 ? 4.132 -1.059 10.058 1.00 93.19 85 GLU A C 1
ATOM 631 O O . GLU A 1 85 ? 3.411 -0.562 10.930 1.00 93.19 85 GLU A O 1
ATOM 636 N N . LEU A 1 86 ? 3.721 -2.037 9.256 1.00 94.81 86 LEU A N 1
ATOM 637 C CA . LEU A 1 86 ? 2.476 -2.777 9.429 1.00 94.81 86 LEU A CA 1
ATOM 638 C C . LEU A 1 86 ? 2.833 -4.121 10.050 1.00 94.81 86 LEU A C 1
ATOM 640 O O . LEU A 1 86 ? 3.424 -4.962 9.374 1.00 94.81 86 LEU A O 1
ATOM 644 N N . LYS A 1 87 ? 2.475 -4.346 11.312 1.00 96.88 87 LYS A N 1
ATOM 645 C CA . LYS A 1 87 ? 2.602 -5.687 11.882 1.00 96.88 87 LYS A CA 1
ATOM 646 C C . LYS A 1 87 ? 1.506 -6.573 11.320 1.00 96.88 87 LYS A C 1
ATOM 648 O O . LYS A 1 87 ? 0.358 -6.148 11.192 1.00 96.88 87 LYS A O 1
ATOM 653 N N . THR A 1 88 ? 1.879 -7.800 11.002 1.00 96.06 88 THR A N 1
ATOM 654 C CA . THR A 1 88 ? 0.979 -8.855 10.543 1.00 96.06 88 THR A CA 1
ATOM 655 C C . THR A 1 88 ? 1.253 -10.124 11.354 1.00 96.06 88 THR A C 1
ATOM 657 O O . THR A 1 88 ? 2.344 -10.260 11.917 1.00 96.06 88 THR A O 1
ATOM 660 N N . PRO A 1 89 ? 0.341 -11.107 11.359 1.00 94.00 89 PRO A N 1
ATOM 661 C CA . PRO A 1 89 ? 0.565 -12.387 12.043 1.00 94.00 89 PRO A CA 1
ATOM 662 C C . PRO A 1 89 ? 1.786 -13.173 11.560 1.00 94.00 89 PRO A C 1
ATOM 664 O O . PRO A 1 89 ? 2.261 -14.068 12.254 1.00 94.00 89 PRO A O 1
ATOM 667 N N . TRP A 1 90 ? 2.283 -12.863 10.361 1.00 91.81 90 TRP A N 1
ATOM 668 C CA . TRP A 1 90 ? 3.336 -13.626 9.688 1.00 91.81 90 TRP A CA 1
ATOM 669 C C . TRP A 1 90 ? 4.621 -12.822 9.481 1.00 91.81 90 TRP A C 1
ATOM 671 O O . TRP A 1 90 ? 5.530 -13.281 8.792 1.00 91.81 90 TRP A O 1
ATOM 681 N N . GLY A 1 91 ? 4.706 -11.620 10.053 1.00 92.94 91 GLY A N 1
ATOM 682 C CA . GLY A 1 91 ? 5.866 -10.747 9.922 1.00 92.94 91 GLY A CA 1
ATOM 683 C C . GLY A 1 91 ? 5.482 -9.281 9.794 1.00 92.94 91 GLY A C 1
ATOM 684 O O . GLY A 1 91 ? 4.448 -8.839 10.295 1.00 92.94 91 GLY A O 1
ATOM 685 N N . VAL A 1 92 ? 6.325 -8.520 9.108 1.00 93.12 92 VAL A N 1
ATOM 686 C CA . VAL A 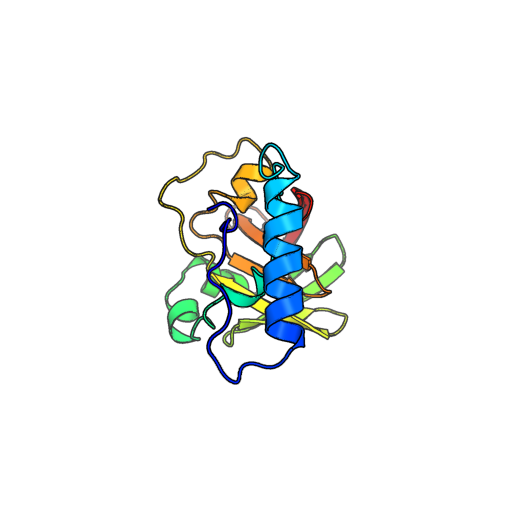1 92 ? 6.189 -7.068 8.990 1.00 93.12 92 VAL A CA 1
ATOM 687 C C . VAL A 1 92 ? 6.028 -6.646 7.535 1.00 93.12 92 VAL A C 1
ATOM 689 O O . VAL A 1 92 ? 6.674 -7.176 6.632 1.00 93.12 92 VAL A O 1
ATOM 692 N N . GLY A 1 93 ? 5.147 -5.680 7.323 1.00 91.62 93 GLY A N 1
ATOM 693 C CA . GLY A 1 93 ? 4.968 -4.948 6.083 1.00 91.62 93 GLY A CA 1
ATOM 694 C C . GLY A 1 93 ? 5.231 -3.460 6.277 1.00 91.62 93 GLY A C 1
ATOM 695 O O . GLY A 1 93 ? 5.635 -3.000 7.344 1.00 91.62 93 GLY A O 1
ATOM 696 N N . THR A 1 94 ? 4.964 -2.682 5.239 1.00 91.56 94 THR A N 1
ATOM 697 C CA . THR A 1 94 ? 5.028 -1.217 5.267 1.00 91.56 94 THR A CA 1
ATOM 698 C C . THR A 1 94 ? 3.657 -0.637 4.955 1.00 91.56 94 THR A C 1
ATOM 700 O O . THR A 1 94 ? 2.935 -1.166 4.116 1.00 91.56 94 THR A O 1
ATOM 703 N N . TRP A 1 95 ? 3.296 0.479 5.572 1.00 91.75 95 TRP A N 1
ATOM 704 C CA . TRP A 1 95 ? 2.082 1.221 5.250 1.00 91.75 95 TRP A CA 1
ATOM 705 C C . TRP A 1 95 ? 2.340 2.726 5.226 1.00 91.75 95 TRP A C 1
ATOM 707 O O . TRP A 1 95 ? 3.374 3.216 5.686 1.00 91.75 95 TRP A O 1
ATOM 717 N N . GLY A 1 96 ? 1.393 3.474 4.671 1.00 90.62 96 GLY A N 1
ATOM 718 C CA . GLY A 1 96 ? 1.484 4.927 4.622 1.00 90.62 96 GLY A CA 1
ATOM 719 C C . GLY A 1 96 ? 0.270 5.589 3.995 1.00 90.62 96 GLY A C 1
ATOM 720 O O . GLY A 1 96 ? -0.772 4.960 3.855 1.00 90.62 96 GLY A O 1
ATOM 721 N N . LEU A 1 97 ? 0.400 6.858 3.610 1.00 86.25 97 LEU A N 1
ATOM 722 C CA . LEU A 1 97 ? -0.645 7.582 2.881 1.00 86.25 97 LEU A CA 1
ATOM 723 C C . LEU A 1 97 ? -0.519 7.327 1.380 1.00 86.25 97 LEU A C 1
ATOM 725 O O . LEU A 1 97 ? 0.585 7.348 0.830 1.00 86.25 97 LEU A O 1
ATOM 729 N N . VAL A 1 98 ? -1.651 7.136 0.709 1.00 80.44 98 VAL A N 1
ATOM 730 C CA . VAL A 1 98 ? -1.716 7.197 -0.754 1.00 80.44 98 VAL A CA 1
ATOM 731 C C . VAL A 1 98 ? -1.549 8.660 -1.164 1.00 80.44 98 VAL A C 1
ATOM 733 O O . VAL A 1 98 ? -2.238 9.536 -0.643 1.00 80.44 98 VAL A O 1
ATOM 736 N N . SER A 1 99 ? -0.630 8.951 -2.091 1.00 67.31 99 SER A N 1
ATOM 737 C CA . SER A 1 99 ? -0.523 10.294 -2.666 1.00 67.31 99 SER A CA 1
ATOM 738 C C . SER A 1 99 ? -1.824 10.618 -3.394 1.00 67.31 99 SER A C 1
ATOM 740 O O . SER A 1 99 ? -2.176 9.930 -4.354 1.00 67.31 99 SER A O 1
ATOM 742 N N . SER A 1 100 ? -2.539 11.638 -2.927 1.00 56.81 100 SER A N 1
ATOM 743 C CA . SER A 1 100 ? -3.828 12.054 -3.473 1.00 56.81 100 SER A CA 1
ATOM 744 C C . SER A 1 100 ? -3.733 12.317 -4.977 1.00 56.81 100 SER A C 1
ATOM 746 O O . SER A 1 100 ? -2.956 13.166 -5.416 1.00 56.81 100 SER A O 1
ATOM 748 N N . SER A 1 101 ? -4.546 11.605 -5.758 1.00 49.22 101 SER A N 1
ATOM 749 C CA . SER A 1 101 ? -4.831 11.960 -7.147 1.00 49.22 101 SER A CA 1
ATOM 750 C C . SER A 1 101 ? -5.909 13.054 -7.151 1.00 49.22 101 SER A C 1
ATOM 752 O O . SER A 1 101 ? -6.884 12.920 -6.410 1.00 49.22 101 SER A O 1
ATOM 754 N N . PRO A 1 102 ? -5.791 14.124 -7.958 1.00 45.19 102 PRO A N 1
ATOM 755 C CA . PRO A 1 102 ? -6.739 15.249 -7.980 1.00 45.19 102 PRO A CA 1
ATOM 756 C C . PRO A 1 102 ? -8.154 14.883 -8.467 1.00 45.19 102 PRO A C 1
ATOM 758 O O . PRO A 1 102 ? -9.034 15.736 -8.514 1.00 45.19 102 PRO A O 1
ATOM 761 N N . THR A 1 103 ? -8.395 13.621 -8.826 1.00 47.84 103 THR A N 1
ATOM 762 C CA . THR A 1 103 ? -9.711 13.101 -9.201 1.00 47.84 103 THR A CA 1
ATOM 763 C C . THR A 1 103 ? -10.248 12.226 -8.069 1.00 47.84 103 THR A C 1
ATOM 765 O O . THR A 1 103 ? -9.942 11.041 -7.988 1.00 47.84 103 THR A O 1
ATOM 768 N N . ALA A 1 104 ? -11.027 12.823 -7.165 1.00 42.84 104 ALA A N 1
ATOM 769 C CA . ALA A 1 104 ? -11.753 12.088 -6.130 1.00 42.84 104 ALA A CA 1
ATOM 770 C C . ALA A 1 104 ? -12.817 11.185 -6.780 1.00 42.84 104 ALA A C 1
ATOM 772 O O . ALA A 1 104 ? -13.580 11.647 -7.630 1.00 42.84 104 ALA A O 1
ATOM 773 N N . ALA A 1 105 ? -12.878 9.905 -6.406 1.00 48.12 105 ALA A N 1
ATOM 774 C CA . ALA A 1 105 ? -13.951 9.013 -6.847 1.00 48.12 105 ALA A CA 1
ATOM 775 C C . ALA A 1 105 ? -15.092 8.920 -5.843 1.00 48.12 105 ALA A C 1
ATOM 777 O O . ALA A 1 105 ? -14.885 8.669 -4.655 1.00 48.12 105 ALA A O 1
ATOM 778 N N . THR A 1 106 ? -16.305 8.977 -6.380 1.00 47.59 106 THR A N 1
ATOM 779 C CA . THR A 1 106 ? -17.482 8.313 -5.826 1.00 47.59 106 THR A CA 1
ATOM 780 C C . THR A 1 106 ? -17.317 6.793 -5.945 1.00 47.59 106 THR A C 1
ATOM 782 O O . THR A 1 106 ? -16.811 6.295 -6.946 1.00 47.59 106 THR A O 1
ATOM 785 N N . ASP A 1 107 ? -17.704 6.051 -4.907 1.00 50.19 107 ASP A N 1
ATOM 786 C CA . ASP A 1 107 ? -17.604 4.588 -4.849 1.00 50.19 107 ASP A CA 1
ATOM 787 C C . ASP A 1 107 ? -18.410 3.921 -5.980 1.00 50.19 107 ASP A C 1
ATOM 789 O O . ASP A 1 107 ? -19.622 3.760 -5.863 1.00 50.19 107 ASP A O 1
ATOM 793 N N . GLY A 1 108 ? -17.749 3.548 -7.081 1.00 56.75 108 GLY A N 1
ATOM 794 C CA . GLY A 1 108 ? -18.384 2.886 -8.226 1.00 56.75 108 GLY A CA 1
ATOM 795 C C . GLY A 1 108 ? -17.755 1.537 -8.567 1.00 56.75 108 GLY A C 1
ATOM 796 O O . GLY A 1 108 ? -18.454 0.526 -8.609 1.00 56.75 108 GLY A O 1
ATOM 797 N N . LEU A 1 109 ? -16.434 1.495 -8.784 1.00 62.81 109 LEU A N 1
ATOM 798 C CA . LEU A 1 109 ? -15.715 0.300 -9.254 1.00 62.81 109 LEU A CA 1
ATOM 799 C C . LEU A 1 109 ? -14.485 -0.030 -8.389 1.00 62.81 109 LEU A C 1
ATOM 801 O O . LEU A 1 109 ? -13.925 0.831 -7.713 1.00 62.81 109 LEU A O 1
ATOM 805 N N . ALA A 1 110 ? -14.025 -1.289 -8.409 1.00 64.75 110 ALA A N 1
ATOM 806 C CA . ALA A 1 110 ? -12.803 -1.704 -7.699 1.00 64.75 110 ALA A CA 1
ATOM 807 C C . ALA A 1 110 ? -11.571 -0.890 -8.147 1.00 64.75 110 ALA A C 1
ATOM 809 O O . ALA A 1 110 ? -10.727 -0.527 -7.331 1.00 64.75 110 ALA A O 1
ATOM 810 N N . GLU A 1 111 ? -11.521 -0.507 -9.422 1.00 67.56 111 GLU A N 1
ATOM 811 C CA . GLU A 1 111 ? -10.487 0.371 -9.972 1.00 67.56 111 GLU A CA 1
ATOM 812 C C . GLU A 1 111 ? -10.422 1.752 -9.319 1.00 67.56 111 GLU A C 1
ATOM 814 O O . GLU A 1 111 ? -9.333 2.319 -9.196 1.00 67.56 111 GLU A O 1
ATOM 819 N N . ASP A 1 112 ? -11.555 2.295 -8.869 1.00 69.81 112 ASP A N 1
ATOM 820 C CA . ASP A 1 112 ? -11.591 3.597 -8.203 1.00 69.81 112 ASP A CA 1
ATOM 821 C C . ASP A 1 112 ? -10.857 3.541 -6.854 1.00 69.81 112 ASP A C 1
ATOM 823 O O . ASP A 1 112 ? -10.164 4.492 -6.485 1.00 69.81 112 ASP A O 1
ATOM 827 N N . GLY A 1 113 ? -10.906 2.386 -6.177 1.00 64.75 113 GLY A N 1
ATOM 828 C CA . GLY A 1 113 ? -10.141 2.118 -4.956 1.00 64.75 113 GLY A CA 1
ATOM 829 C C . GLY A 1 113 ? -8.622 2.146 -5.164 1.00 64.75 113 GLY A C 1
ATOM 830 O O . GLY A 1 113 ? -7.869 2.365 -4.216 1.00 64.75 113 GLY A O 1
ATOM 831 N N . VAL A 1 114 ? -8.151 1.985 -6.403 1.00 70.94 114 VAL A N 1
ATOM 832 C CA . VAL A 1 114 ? -6.726 2.071 -6.755 1.00 70.94 114 VAL A CA 1
ATOM 833 C C . VAL A 1 114 ? -6.367 3.450 -7.312 1.00 70.94 114 VAL A C 1
ATOM 835 O O . VAL A 1 114 ? -5.404 4.064 -6.856 1.00 70.94 114 VAL A O 1
ATOM 838 N N . LYS A 1 115 ? -7.135 3.954 -8.285 1.00 65.94 115 LYS A N 1
ATOM 839 C CA . LYS A 1 115 ? -6.774 5.133 -9.096 1.00 65.94 115 LYS A CA 1
ATOM 840 C C . LYS A 1 115 ? -7.176 6.477 -8.470 1.00 65.94 115 LYS A C 1
ATOM 842 O O . LYS A 1 115 ? -6.600 7.505 -8.827 1.00 65.94 115 LYS A O 1
ATOM 847 N N . LYS A 1 116 ? -8.170 6.491 -7.578 1.00 69.62 116 LYS A N 1
ATOM 848 C CA . LYS A 1 116 ? -8.875 7.714 -7.141 1.00 69.62 116 LYS A CA 1
ATOM 849 C C . LYS A 1 116 ? -9.133 7.758 -5.626 1.00 69.62 116 LYS A C 1
ATOM 851 O O . LYS A 1 116 ? -10.047 8.426 -5.148 1.00 69.62 116 LYS A O 1
ATOM 856 N N . CYS A 1 117 ? -8.324 7.021 -4.869 1.00 69.19 117 CYS A N 1
ATOM 857 C CA . CYS A 1 117 ? -8.477 6.859 -3.428 1.00 69.19 117 CYS A CA 1
ATOM 858 C C . CYS A 1 117 ? -7.925 8.092 -2.685 1.00 69.19 117 CYS A C 1
ATOM 860 O O . CYS A 1 117 ? -6.724 8.189 -2.429 1.00 69.19 117 CYS A O 1
ATOM 862 N N . THR A 1 118 ? -8.791 9.061 -2.380 1.00 70.94 118 THR A N 1
ATOM 863 C CA . THR A 1 118 ? -8.474 10.210 -1.515 1.00 70.94 118 THR A CA 1
ATOM 864 C C . THR A 1 118 ? -8.567 9.809 -0.046 1.00 70.94 118 THR A C 1
ATOM 866 O O . THR A 1 118 ? -9.442 9.028 0.317 1.00 70.94 118 THR A O 1
ATOM 869 N N . ASP A 1 119 ? -7.669 10.330 0.796 1.00 75.12 119 ASP A N 1
ATOM 870 C CA . ASP A 1 119 ? -7.581 9.993 2.229 1.00 75.12 119 ASP A CA 1
ATOM 871 C C . ASP A 1 119 ? -7.435 8.489 2.522 1.00 75.12 119 ASP A C 1
ATOM 873 O O . ASP A 1 119 ? -7.813 7.992 3.583 1.00 75.12 119 ASP A O 1
ATOM 877 N N . CYS A 1 120 ? -6.858 7.749 1.576 1.00 85.81 120 CYS A N 1
ATOM 878 C CA . CYS A 1 120 ? -6.601 6.328 1.728 1.00 85.81 120 CYS A CA 1
ATOM 879 C C . CYS A 1 120 ? -5.209 6.057 2.286 1.00 85.81 120 CYS A C 1
ATOM 881 O O . CYS A 1 120 ? -4.251 6.804 2.055 1.00 85.81 120 CYS A O 1
ATOM 883 N N . LEU A 1 121 ? -5.095 4.932 2.983 1.00 90.12 121 LEU A N 1
ATOM 884 C CA . LEU A 1 121 ? -3.805 4.373 3.360 1.00 90.12 121 LEU A CA 1
ATOM 885 C C . LEU A 1 121 ? -3.368 3.359 2.303 1.00 90.12 121 LEU A C 1
ATOM 887 O O . LEU A 1 121 ? -4.213 2.723 1.680 1.00 90.12 121 LEU A O 1
ATOM 891 N N . PHE A 1 122 ? -2.068 3.178 2.100 1.00 90.06 122 PHE A N 1
ATOM 892 C CA . PHE A 1 122 ? -1.555 1.994 1.415 1.00 90.06 122 PHE A CA 1
ATOM 893 C C . PHE A 1 122 ? -0.992 1.014 2.437 1.00 90.06 122 PHE A C 1
ATOM 895 O O . PHE A 1 122 ? -0.552 1.417 3.512 1.00 90.06 122 PHE A O 1
ATOM 902 N N . ALA A 1 123 ? -0.923 -0.253 2.054 1.00 91.56 123 ALA A N 1
ATOM 903 C CA . ALA A 1 123 ? -0.202 -1.293 2.769 1.00 91.56 123 ALA A CA 1
ATOM 904 C C . ALA A 1 123 ? 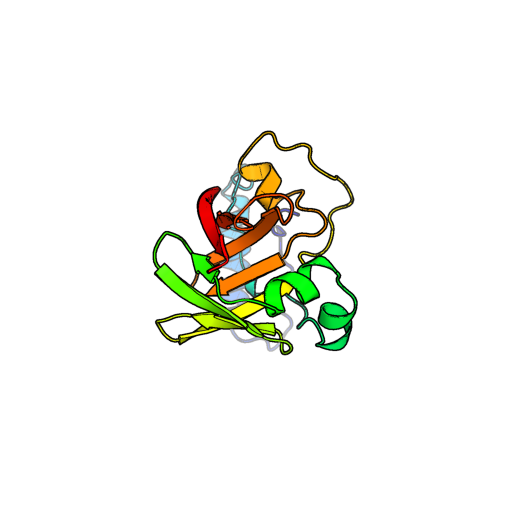0.522 -2.208 1.783 1.00 91.56 123 ALA A C 1
ATOM 906 O O . ALA A 1 123 ? 0.001 -2.521 0.713 1.00 91.56 123 ALA A O 1
ATOM 907 N N . ASP A 1 124 ? 1.727 -2.622 2.136 1.00 89.81 124 ASP A N 1
ATOM 908 C CA . ASP A 1 124 ? 2.566 -3.542 1.384 1.00 89.81 124 ASP A CA 1
ATOM 909 C C . ASP A 1 124 ? 3.102 -4.615 2.321 1.00 89.81 124 ASP A C 1
ATOM 911 O O . ASP A 1 124 ? 3.858 -4.326 3.250 1.00 89.81 124 ASP A O 1
ATOM 915 N N . PHE A 1 125 ? 2.662 -5.843 2.098 1.00 90.06 125 PHE A N 1
ATOM 916 C CA . PHE A 1 125 ? 3.091 -7.019 2.836 1.00 90.06 125 PHE A CA 1
ATOM 917 C C . PHE A 1 125 ? 2.884 -8.249 1.952 1.00 90.06 125 PHE A C 1
ATOM 919 O O . PHE A 1 125 ? 2.072 -8.228 1.030 1.00 90.06 125 PHE A O 1
ATOM 926 N N . ALA A 1 126 ? 3.619 -9.331 2.220 1.00 86.50 126 ALA A N 1
ATOM 927 C CA . ALA A 1 126 ? 3.490 -10.596 1.487 1.00 86.50 126 ALA A CA 1
ATOM 928 C C . ALA A 1 126 ? 3.532 -10.444 -0.054 1.00 86.50 126 ALA A C 1
ATOM 930 O O . ALA A 1 126 ? 2.804 -11.126 -0.774 1.00 86.50 126 ALA A O 1
ATOM 931 N N . ASN A 1 127 ? 4.381 -9.539 -0.562 1.00 80.25 127 ASN A N 1
ATOM 932 C CA . ASN A 1 127 ? 4.508 -9.201 -1.987 1.00 80.25 127 ASN A CA 1
ATOM 933 C C . ASN A 1 127 ? 3.208 -8.696 -2.645 1.00 80.25 127 ASN A C 1
ATOM 93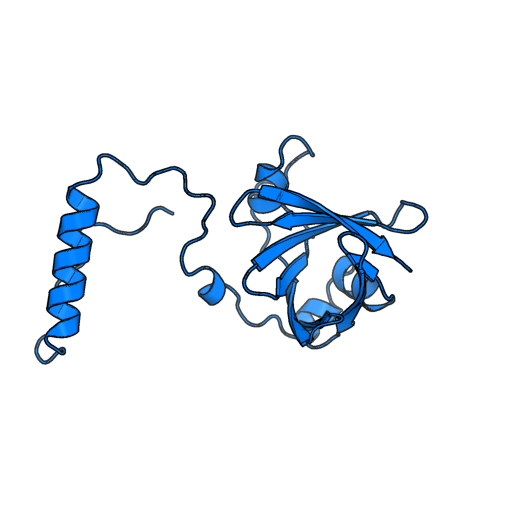5 O O . ASN A 1 127 ? 3.053 -8.779 -3.865 1.00 80.25 127 ASN A O 1
ATOM 939 N N . ALA A 1 128 ? 2.276 -8.166 -1.855 1.00 85.00 128 ALA A N 1
ATOM 940 C CA . ALA A 1 128 ? 1.023 -7.606 -2.324 1.00 85.00 128 ALA A CA 1
ATOM 941 C C . ALA A 1 128 ? 0.854 -6.175 -1.813 1.00 85.00 128 ALA A C 1
ATOM 943 O O . ALA A 1 128 ? 1.048 -5.875 -0.636 1.00 85.00 128 ALA A O 1
ATOM 944 N N . ASN A 1 129 ? 0.436 -5.286 -2.714 1.00 86.12 129 ASN A N 1
ATOM 945 C CA . ASN A 1 129 ? 0.103 -3.919 -2.357 1.00 86.12 129 ASN A CA 1
ATOM 946 C C . ASN A 1 129 ? -1.401 -3.683 -2.370 1.00 86.12 129 ASN A C 1
ATOM 948 O O . ASN A 1 129 ? -2.107 -4.134 -3.272 1.00 86.12 129 ASN A O 1
ATOM 952 N N . HIS A 1 130 ? -1.857 -2.929 -1.382 1.00 89.88 130 HIS A N 1
ATOM 953 C CA . HIS A 1 130 ? -3.254 -2.653 -1.126 1.00 89.88 130 HIS A CA 1
ATOM 954 C C . HIS A 1 130 ? -3.465 -1.162 -0.906 1.00 89.88 130 HIS A C 1
ATOM 956 O O . HIS A 1 130 ? -2.680 -0.532 -0.197 1.00 89.88 130 HIS A O 1
ATOM 962 N N . ASN A 1 131 ? -4.567 -0.637 -1.433 1.00 90.06 131 ASN A N 1
ATOM 963 C CA . ASN A 1 131 ? -5.137 0.627 -0.984 1.00 90.06 131 ASN A CA 1
ATOM 964 C C . ASN A 1 131 ? -6.288 0.343 -0.022 1.00 90.06 131 ASN A C 1
ATOM 966 O O . ASN A 1 131 ? -7.129 -0.523 -0.279 1.00 90.06 131 ASN A O 1
ATOM 970 N N . LEU A 1 132 ? -6.308 1.075 1.085 1.00 91.94 132 LEU A N 1
ATOM 971 C CA . LEU A 1 132 ? -7.218 0.901 2.202 1.00 91.94 132 LEU A CA 1
ATOM 972 C C . LEU A 1 132 ? -8.065 2.153 2.360 1.00 91.94 132 LEU A C 1
ATOM 974 O O . LEU A 1 132 ? -7.545 3.244 2.608 1.00 91.94 132 LEU A O 1
ATOM 978 N N . ARG A 1 133 ? -9.377 1.969 2.274 1.00 91.56 133 ARG A N 1
ATOM 979 C CA . ARG A 1 133 ? -10.356 3.009 2.567 1.00 91.56 133 ARG A CA 1
ATOM 980 C C . ARG A 1 133 ? -11.082 2.655 3.852 1.00 91.56 133 ARG A C 1
ATOM 982 O O . ARG A 1 133 ? -11.796 1.656 3.893 1.00 91.56 133 ARG A O 1
ATOM 989 N N . PHE A 1 134 ? -10.871 3.460 4.885 1.00 92.69 134 PHE A N 1
ATOM 990 C CA . PHE A 1 134 ? -11.466 3.249 6.199 1.00 92.69 134 PHE A 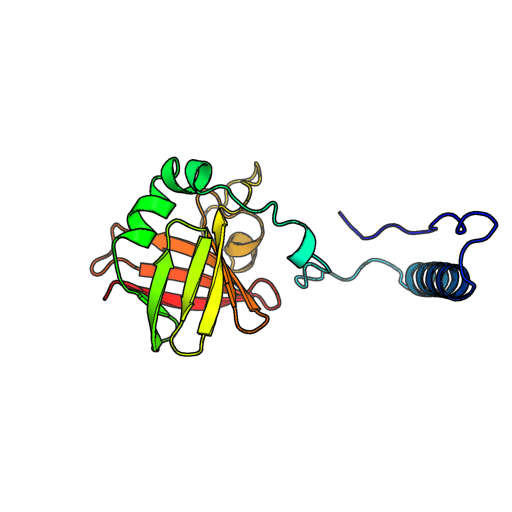CA 1
ATOM 991 C C . PHE A 1 134 ? -12.863 3.860 6.271 1.00 92.69 134 PHE A C 1
ATOM 993 O O . PHE A 1 134 ? -13.083 4.988 5.833 1.00 92.69 134 PHE A O 1
ATOM 1000 N N . ASP A 1 135 ? -13.779 3.126 6.886 1.00 93.19 135 ASP A N 1
ATOM 1001 C CA . ASP A 1 135 ? -15.070 3.608 7.344 1.00 93.19 135 ASP A CA 1
ATOM 1002 C C . ASP A 1 135 ? -15.114 3.509 8.870 1.00 93.19 135 ASP A C 1
ATOM 1004 O O . ASP A 1 135 ? -15.425 2.472 9.461 1.00 93.19 135 ASP A O 1
ATOM 1008 N N . PHE A 1 136 ? -14.814 4.630 9.517 1.00 93.31 136 PHE A N 1
ATOM 1009 C CA . PHE A 1 136 ? -14.884 4.739 10.968 1.00 93.31 136 PHE A CA 1
ATOM 1010 C C . PHE A 1 136 ? -16.273 5.103 11.510 1.00 93.31 136 PHE A C 1
ATOM 1012 O O . PHE A 1 136 ? -16.398 5.344 12.713 1.00 93.31 136 PHE A O 1
ATOM 1019 N N . SER A 1 137 ? -17.279 5.229 10.643 1.00 93.06 137 SER A N 1
ATOM 1020 C CA . SER A 1 137 ? -18.677 5.409 11.048 1.00 93.06 137 SER A CA 1
ATOM 1021 C C . SER A 1 137 ? -19.389 4.071 11.263 1.00 93.06 137 SER A C 1
ATOM 1023 O O . SER A 1 137 ? -20.347 4.004 12.030 1.00 93.06 137 SER A O 1
ATOM 1025 N N . SER A 1 138 ? -18.885 2.998 10.642 1.00 92.00 138 SER A N 1
ATOM 1026 C CA . SER A 1 138 ? -19.334 1.627 10.895 1.00 92.00 138 SER A CA 1
ATOM 1027 C C . SER A 1 138 ? -19.034 1.149 12.328 1.00 92.00 138 SER A C 1
ATOM 1029 O O . SER A 1 138 ? -18.123 1.644 12.995 1.00 92.00 138 SER A O 1
ATOM 1031 N N . SER A 1 139 ? -19.823 0.181 12.813 1.00 92.12 139 SER A N 1
ATOM 1032 C CA . SER A 1 139 ? -19.685 -0.422 14.146 1.00 92.12 139 SER A CA 1
ATOM 1033 C C . SER A 1 139 ? -19.670 -1.961 14.044 1.00 92.12 139 SER A C 1
ATOM 1035 O O . SER A 1 139 ? -20.708 -2.547 13.727 1.00 92.12 139 SER A O 1
ATOM 1037 N N . PRO A 1 140 ? -18.519 -2.629 14.271 1.00 92.94 140 PRO A N 1
ATOM 1038 C CA . PRO A 1 140 ? -17.200 -2.029 14.496 1.00 92.94 140 PRO A CA 1
ATOM 1039 C C . PRO A 1 140 ? -16.683 -1.297 13.241 1.00 92.94 140 PRO A C 1
ATOM 1041 O O . PRO A 1 140 ? -17.120 -1.632 12.137 1.00 92.94 140 PRO A O 1
ATOM 1044 N N . PRO A 1 141 ? -15.750 -0.332 13.382 1.00 96.50 141 PRO A N 1
ATOM 1045 C CA . PRO A 1 141 ? -15.085 0.305 12.250 1.00 96.50 141 PRO A CA 1
ATOM 1046 C C . PRO A 1 141 ? -14.502 -0.710 11.267 1.00 96.50 141 PRO A C 1
ATOM 1048 O O . PRO A 1 141 ? -13.987 -1.758 11.663 1.00 96.50 141 PRO A O 1
ATOM 1051 N N . THR A 1 142 ? -14.528 -0.386 9.980 1.00 96.31 142 THR A N 1
ATOM 1052 C CA . THR A 1 142 ? -14.075 -1.284 8.913 1.00 96.31 142 THR A CA 1
ATOM 1053 C C . THR A 1 142 ? -13.149 -0.574 7.940 1.00 96.31 142 THR A C 1
ATOM 1055 O O . THR A 1 142 ? -13.041 0.652 7.932 1.00 96.31 142 THR A O 1
ATOM 1058 N N . PHE A 1 143 ? -12.461 -1.341 7.101 1.00 94.56 143 PHE A N 1
ATOM 1059 C CA . PHE A 1 143 ? -11.847 -0.809 5.894 1.00 94.56 143 PHE A CA 1
ATOM 1060 C C . PHE A 1 143 ? -12.055 -1.745 4.711 1.00 94.56 143 PHE A C 1
ATOM 1062 O O . PHE A 1 143 ? -12.048 -2.972 4.840 1.00 94.56 143 PHE A O 1
ATOM 1069 N N . LYS A 1 144 ? -12.188 -1.149 3.529 1.00 94.25 144 LYS A N 1
ATOM 1070 C CA . LYS A 1 144 ? -12.126 -1.851 2.251 1.00 94.25 144 LYS A CA 1
ATOM 1071 C C . LYS A 1 144 ? -10.683 -1.850 1.768 1.00 94.25 144 LYS A C 1
ATOM 1073 O O . LYS A 1 144 ? -10.098 -0.786 1.573 1.00 94.25 144 LYS A O 1
ATOM 1078 N N . SER A 1 145 ? -10.124 -3.035 1.562 1.00 93.25 145 SER A N 1
ATOM 1079 C CA . SER A 1 145 ? -8.796 -3.241 0.996 1.00 93.25 145 SER A CA 1
ATOM 1080 C C . SER A 1 145 ? -8.920 -3.677 -0.452 1.00 93.25 145 SER A C 1
ATOM 1082 O O . SER A 1 145 ? -9.536 -4.702 -0.733 1.00 93.25 145 SER A O 1
ATOM 1084 N N . THR A 1 146 ? -8.337 -2.912 -1.368 1.00 90.31 146 THR A N 1
ATOM 1085 C CA . THR A 1 146 ? -8.277 -3.269 -2.790 1.00 90.31 146 THR A CA 1
ATOM 1086 C C . THR A 1 146 ? -6.835 -3.576 -3.153 1.00 90.31 146 THR A C 1
ATOM 1088 O O . THR A 1 146 ? -5.974 -2.698 -3.048 1.00 90.31 146 THR A O 1
ATOM 1091 N N . ARG A 1 147 ? -6.559 -4.818 -3.560 1.00 87.94 147 ARG A N 1
ATOM 1092 C CA . ARG A 1 147 ? -5.234 -5.226 -4.021 1.00 87.94 147 ARG A CA 1
ATOM 1093 C C . ARG A 1 147 ? -4.962 -4.598 -5.379 1.00 87.94 147 ARG A C 1
ATOM 1095 O O . ARG A 1 147 ? -5.733 -4.747 -6.317 1.00 87.94 147 ARG A O 1
ATOM 1102 N N . VAL A 1 148 ? -3.845 -3.896 -5.485 1.00 82.44 148 VAL A N 1
ATOM 1103 C CA . VAL A 1 148 ? -3.514 -3.079 -6.655 1.00 82.44 148 VAL A CA 1
ATOM 1104 C C . VAL A 1 148 ? -3.264 -3.933 -7.902 1.00 82.44 148 VAL A C 1
ATOM 1106 O O . VAL A 1 148 ? -3.642 -3.529 -8.993 1.00 82.44 148 VAL A O 1
ATOM 1109 N N . GLY A 1 149 ? -2.661 -5.117 -7.746 1.00 75.56 149 GLY A N 1
ATOM 1110 C CA . GLY A 1 149 ? -2.241 -5.950 -8.879 1.00 75.56 149 GLY A CA 1
ATOM 1111 C C . GLY A 1 149 ? -3.380 -6.592 -9.674 1.00 75.56 149 GLY A C 1
ATOM 1112 O O . GLY A 1 149 ? -3.250 -6.750 -10.882 1.00 75.56 149 GLY A O 1
ATOM 1113 N N . ASP A 1 150 ? -4.482 -6.949 -9.015 1.00 80.25 150 ASP A N 1
ATOM 1114 C CA . ASP A 1 150 ? -5.588 -7.704 -9.624 1.00 80.25 150 ASP A CA 1
ATOM 1115 C C . ASP A 1 150 ? -6.979 -7.239 -9.174 1.00 80.25 150 ASP A C 1
ATOM 1117 O O . ASP A 1 150 ? -7.978 -7.900 -9.446 1.00 80.25 150 ASP A O 1
ATOM 1121 N N . LEU A 1 151 ? -7.043 -6.103 -8.476 1.00 84.12 151 LEU A N 1
ATOM 1122 C CA . LEU A 1 151 ? -8.270 -5.473 -7.989 1.00 84.12 151 LEU A CA 1
ATOM 1123 C C . LEU A 1 151 ? -9.080 -6.326 -7.005 1.00 84.12 151 LEU A C 1
ATOM 1125 O O . LEU A 1 151 ? -10.222 -5.978 -6.697 1.00 84.12 151 LEU A O 1
ATOM 1129 N N . ALA A 1 152 ? -8.507 -7.409 -6.470 1.00 88.00 152 ALA A N 1
ATOM 1130 C CA . ALA A 1 152 ? -9.177 -8.230 -5.473 1.00 88.00 152 ALA A CA 1
ATOM 1131 C C . ALA A 1 152 ? -9.529 -7.385 -4.240 1.00 88.00 152 ALA A C 1
ATOM 1133 O O . ALA A 1 152 ? -8.681 -6.677 -3.688 1.00 88.00 152 ALA A O 1
ATOM 1134 N N . VAL A 1 153 ? -10.784 -7.475 -3.800 1.00 91.75 153 VAL A N 1
ATOM 1135 C CA . VAL A 1 153 ? -11.290 -6.722 -2.651 1.00 91.75 153 VAL A CA 1
ATOM 1136 C C . VAL A 1 153 ? -11.447 -7.647 -1.455 1.00 91.75 153 VAL A C 1
ATOM 1138 O O . VAL A 1 153 ? -12.099 -8.685 -1.544 1.00 91.75 153 VAL A O 1
ATOM 1141 N N . VAL A 1 154 ? -10.907 -7.230 -0.316 1.00 94.38 154 VAL A N 1
ATOM 1142 C CA . VAL A 1 154 ? -11.151 -7.858 0.986 1.00 94.38 154 VAL A CA 1
ATOM 1143 C C . VAL A 1 154 ? -11.511 -6.796 2.016 1.00 94.38 154 VAL A C 1
ATOM 1145 O O . VAL A 1 154 ? -11.209 -5.615 1.846 1.00 94.38 154 VAL A O 1
ATOM 1148 N N . ILE A 1 155 ? -12.174 -7.210 3.090 1.00 95.19 155 ILE A N 1
ATOM 1149 C CA . ILE A 1 155 ? -12.583 -6.319 4.176 1.00 95.19 155 ILE A CA 1
ATOM 1150 C C . ILE A 1 155 ? -11.705 -6.579 5.394 1.00 95.19 155 ILE A C 1
ATOM 1152 O O . ILE A 1 155 ? -11.394 -7.731 5.714 1.00 95.19 155 ILE A O 1
ATOM 1156 N N . GLY A 1 156 ? -11.322 -5.503 6.067 1.00 96.62 156 GLY A N 1
ATOM 1157 C CA . GLY A 1 156 ? -10.818 -5.554 7.427 1.00 96.62 156 GLY A CA 1
ATOM 1158 C C . GLY A 1 156 ? -11.777 -4.896 8.404 1.00 96.62 156 GLY A C 1
ATOM 1159 O O . GLY A 1 156 ? -12.613 -4.072 8.021 1.00 96.62 156 GLY A O 1
ATOM 1160 N N . LYS A 1 157 ? -11.685 -5.297 9.666 1.00 97.31 157 LYS A N 1
ATOM 1161 C CA . LYS A 1 157 ? -12.549 -4.813 10.747 1.00 97.31 157 LYS A CA 1
ATOM 1162 C C . LYS A 1 157 ? -11.715 -4.569 11.988 1.00 97.31 157 LYS A C 1
ATOM 1164 O O . LYS A 1 157 ? -10.804 -5.344 12.265 1.00 97.31 157 LYS A O 1
ATOM 1169 N N . MET A 1 158 ? -12.025 -3.507 12.710 1.00 96.75 158 MET A N 1
ATOM 1170 C CA . MET A 1 158 ? -11.431 -3.235 14.011 1.00 96.75 158 MET A CA 1
ATOM 1171 C C . MET A 1 158 ? -11.826 -4.346 14.991 1.00 96.75 158 MET A C 1
ATOM 1173 O O . MET A 1 158 ? -12.977 -4.794 14.964 1.00 96.75 158 MET A O 1
ATOM 1177 N N . LEU A 1 159 ? -10.859 -4.794 15.792 1.00 94.44 159 LEU A N 1
ATOM 1178 C CA . LEU A 1 159 ? -11.030 -5.780 16.862 1.00 94.44 159 LEU A CA 1
ATOM 1179 C C . LEU A 1 159 ? -11.255 -5.097 18.211 1.00 94.44 159 LEU A C 1
ATOM 1181 O O . LEU A 1 159 ? -10.626 -4.037 18.438 1.00 94.44 159 LEU A O 1
#

Foldseek 3Di:
DDDDEDDDADDPPDDPVSRVVNVVRNVVCVPDPDDPPFLPPDVCVPVDDQQALVNLVVAPLSVVQQPFWKDWLNATGWHQDSRQWTDDPVGIWGKAFDDADPAADDPDDLVCLQRHDDSWMWIDDPNWIWTWDWDVVDVQTKIWIATSRPSDIIMMGTD

Organism: NCBI:txid221442

InterPro domains:
  IPR056508 Hydroxyproline O-arabinosyltransferase-like domain [PF23452] (2-36)

Radius of gyration: 18.99 Å; chains: 1; bounding box: 52×29×49 Å

Secondary structure (DSSP, 8-state):
-PPPSSPPPPPTT--HHHHHHHHHHHHHHHHSSS-----S-TTGGGS-----HHHHHH-HHHHHHTTSEEEETTEEEEEE-TTSEEEETTEEEEEEEPPPPSSPPPS--TTHHHHS-TTPEEEEETTEEEEEEEESSSSS-EEEEEETTT--EEEEEE-